Protein AF-A0A081XHH5-F1 (afdb_monomer)

Foldseek 3Di:
DVLVVLLVVLLVCVVVVHAQQQAFPPDADPNDGSNVVLPCCQQCVVVDDPVSNVCCCPRNVRHHDDPVSHDPDDDDPVRVLVVLLVQLLVCCVVPVALPDAQQDWGWDFDDDPDTDIDTDSSSVVLVVCLVCVVPDDPVSVVSNVVSHRDSD

Nearest PDB structures (foldseek):
  4a0o-assembly1_N  TM=3.816E-01  e=3.020E+00  Bos taurus
  4a0w-assembly1_O  TM=3.597E-01  e=6.512E+00  Bos taurus
  4a13-assembly1_H  TM=3.448E-01  e=6.908E+00  Bos taurus
  4a0o-assembly1_H  TM=3.185E-01  e=5.786E+00  Bos taurus
  4lmo-assembly4_D  TM=1.497E-01  e=4.846E+00  Takifugu rubripes

InterPro domains:
  IPR005114 Helicase-associated [PF03457] (78-149)

Solvent-accessible surface area (backbone atoms only — not comparable to full-atom values): 8945 Å² total; per-residue (Å²): 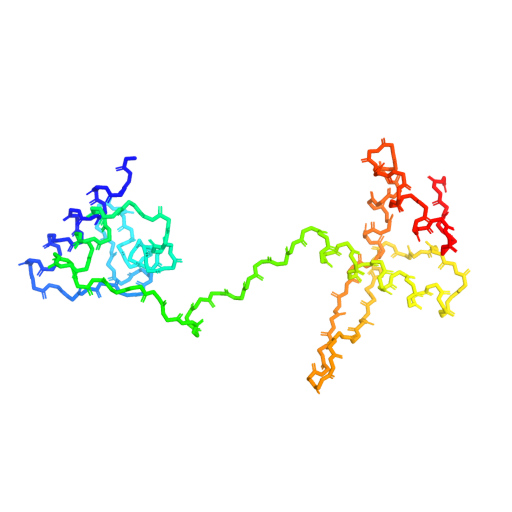124,65,66,65,53,52,50,50,53,49,48,51,42,39,74,73,73,42,74,82,44,69,47,69,68,76,37,69,57,96,89,40,46,45,2,45,48,45,44,50,49,21,71,41,43,93,77,48,55,72,69,54,50,50,44,37,38,76,73,63,64,51,61,67,54,52,78,91,73,47,74,77,80,80,76,49,75,65,54,54,47,55,52,53,51,50,44,49,50,53,46,19,74,75,68,74,38,60,87,57,53,60,86,38,65,44,76,42,77,47,70,74,91,70,66,39,78,42,80,36,58,48,12,46,52,54,53,50,49,42,80,39,51,95,77,51,54,70,68,59,52,46,65,41,43,79,54,49,49,71,76,120

Structure (mmCIF, N/CA/C/O backbone):
data_AF-A0A081XHH5-F1
#
_entry.id   AF-A0A081XHH5-F1
#
loop_
_atom_site.group_PDB
_atom_site.id
_atom_site.type_symbol
_atom_site.label_atom_id
_atom_site.label_alt_id
_atom_site.label_comp_id
_atom_site.label_asym_id
_atom_site.label_entity_id
_atom_site.label_seq_id
_atom_site.pdbx_PDB_ins_code
_atom_site.Cartn_x
_atom_site.Cartn_y
_atom_site.Cartn_z
_atom_site.occupancy
_atom_site.B_iso_or_equiv
_atom_site.auth_seq_id
_atom_site.auth_comp_id
_atom_site.auth_asym_id
_atom_site.auth_atom_id
_atom_site.pdbx_PDB_model_num
ATOM 1 N N . MET A 1 1 ? 23.827 0.976 -5.889 1.00 59.03 1 MET A N 1
ATOM 2 C CA . MET A 1 1 ? 24.777 0.477 -6.911 1.00 59.03 1 MET A CA 1
ATOM 3 C C . MET A 1 1 ? 24.103 -0.288 -8.058 1.00 59.03 1 MET A C 1
ATOM 5 O O . MET A 1 1 ? 24.715 -0.423 -9.106 1.00 59.03 1 MET A O 1
ATOM 9 N N . GLU A 1 2 ? 22.840 -0.713 -7.933 1.00 85.19 2 GLU A N 1
ATOM 10 C CA . GLU A 1 2 ? 22.146 -1.528 -8.953 1.00 85.19 2 GLU A CA 1
ATOM 11 C C . GLU A 1 2 ? 21.818 -0.788 -10.267 1.00 85.19 2 GLU A C 1
ATOM 13 O O . GLU A 1 2 ? 21.886 -1.382 -11.338 1.00 85.19 2 GLU A O 1
ATOM 18 N N . TRP A 1 3 ? 21.533 0.523 -10.232 1.00 93.19 3 TRP A N 1
ATOM 19 C CA . TRP A 1 3 ? 21.086 1.258 -11.430 1.00 93.19 3 TRP A CA 1
ATOM 20 C C . TRP A 1 3 ? 22.122 1.276 -12.567 1.00 93.19 3 TRP A C 1
ATOM 22 O O . TRP A 1 3 ? 21.778 0.984 -13.708 1.00 93.19 3 TRP A O 1
ATOM 32 N N . GLN A 1 4 ? 23.392 1.585 -12.267 1.00 94.62 4 GLN A N 1
ATOM 33 C CA . GLN A 1 4 ? 24.457 1.653 -13.281 1.00 94.62 4 GLN A CA 1
ATOM 34 C C . GLN A 1 4 ? 24.712 0.286 -13.930 1.00 94.62 4 GLN A C 1
ATOM 36 O O . GLN A 1 4 ? 24.916 0.214 -15.141 1.00 94.62 4 GLN A O 1
ATOM 41 N N . ARG A 1 5 ? 24.652 -0.794 -13.138 1.00 94.88 5 ARG A N 1
ATOM 42 C CA . ARG A 1 5 ? 24.783 -2.176 -13.615 1.00 94.88 5 ARG A CA 1
ATOM 43 C C . ARG A 1 5 ? 23.647 -2.519 -14.574 1.00 94.88 5 ARG A C 1
ATOM 45 O O . ARG A 1 5 ? 23.918 -2.870 -15.717 1.00 94.88 5 ARG A O 1
ATOM 52 N N . CYS A 1 6 ? 22.392 -2.346 -14.162 1.00 95.88 6 CYS A N 1
ATOM 53 C CA . CYS A 1 6 ? 21.245 -2.661 -15.016 1.00 95.88 6 CYS A CA 1
ATOM 54 C C . CYS A 1 6 ? 21.201 -1.798 -16.285 1.00 95.88 6 CYS A C 1
ATOM 56 O O . CYS A 1 6 ? 20.909 -2.316 -17.363 1.00 95.88 6 CYS A O 1
ATOM 58 N N . PHE A 1 7 ? 21.574 -0.517 -16.193 1.00 96.94 7 PHE A N 1
ATOM 59 C CA . PHE A 1 7 ? 21.730 0.353 -17.359 1.00 96.94 7 PHE A CA 1
ATOM 60 C C . PHE A 1 7 ? 22.789 -0.186 -18.328 1.00 96.94 7 PHE A C 1
ATOM 62 O O . PHE A 1 7 ? 22.528 -0.309 -19.525 1.00 96.94 7 PHE A O 1
ATOM 69 N N . HIS A 1 8 ? 23.974 -0.541 -17.821 1.00 96.69 8 HIS A N 1
ATOM 70 C CA . HIS A 1 8 ? 25.059 -1.081 -18.638 1.00 96.69 8 HIS A CA 1
ATOM 71 C C . HIS A 1 8 ? 24.658 -2.391 -19.328 1.00 96.69 8 HIS A C 1
ATOM 73 O O . HIS A 1 8 ? 24.846 -2.520 -20.537 1.00 96.69 8 HIS A O 1
ATOM 79 N N . LEU A 1 9 ? 24.054 -3.324 -18.586 1.00 96.56 9 LEU A N 1
ATOM 80 C CA . LEU A 1 9 ? 23.610 -4.617 -19.109 1.00 96.56 9 LEU A CA 1
ATOM 81 C C . LEU A 1 9 ? 22.498 -4.466 -20.153 1.00 96.56 9 LEU A C 1
ATOM 83 O O . LEU A 1 9 ? 22.544 -5.112 -21.198 1.00 96.56 9 LEU A O 1
ATOM 87 N N . THR A 1 10 ? 21.545 -3.558 -19.927 1.00 96.75 10 THR A N 1
ATOM 88 C CA . THR A 1 10 ? 20.497 -3.243 -20.914 1.00 96.75 10 THR A CA 1
ATOM 89 C C . THR A 1 10 ? 21.103 -2.631 -22.173 1.00 96.75 10 THR A C 1
ATOM 91 O O . THR A 1 10 ? 20.779 -3.051 -23.281 1.00 96.75 10 THR A O 1
ATOM 94 N N . ARG A 1 11 ? 22.062 -1.706 -22.030 1.00 97.06 11 ARG A N 1
ATOM 95 C CA . ARG A 1 11 ? 22.781 -1.134 -23.176 1.00 97.06 11 ARG A CA 1
ATOM 96 C C . ARG A 1 11 ? 23.533 -2.202 -23.965 1.00 97.06 11 ARG A C 1
ATOM 98 O O . ARG A 1 11 ? 23.545 -2.153 -25.190 1.00 97.06 11 ARG A O 1
ATOM 105 N N . GLN A 1 12 ? 24.194 -3.132 -23.279 1.00 96.69 12 GLN A N 1
ATOM 106 C CA . GLN A 1 12 ? 24.931 -4.222 -23.915 1.00 96.69 12 GLN A CA 1
ATOM 107 C C . GLN A 1 12 ? 23.990 -5.161 -24.676 1.00 96.69 12 GLN A C 1
ATOM 109 O O . GLN A 1 12 ? 24.288 -5.507 -25.815 1.00 96.69 12 GLN A O 1
ATOM 114 N N . HIS A 1 13 ? 22.846 -5.511 -24.082 1.00 95.44 13 HIS A N 1
ATOM 115 C CA . HIS A 1 13 ? 21.814 -6.314 -24.735 1.00 95.44 13 HIS A CA 1
ATOM 116 C C . HIS A 1 13 ? 21.311 -5.658 -26.030 1.00 95.44 13 HIS A C 1
ATOM 118 O O . HIS A 1 13 ? 21.314 -6.300 -27.077 1.00 95.44 13 HIS A O 1
ATOM 124 N N . ILE A 1 14 ? 20.980 -4.361 -25.983 1.00 96.06 14 ILE A N 1
ATOM 125 C CA . ILE A 1 14 ? 20.523 -3.609 -27.163 1.00 96.06 14 ILE A CA 1
ATOM 126 C C . ILE A 1 14 ? 21.620 -3.534 -28.232 1.00 96.06 14 ILE A C 1
ATOM 128 O O . ILE A 1 14 ? 21.368 -3.775 -29.409 1.00 96.06 14 ILE A O 1
ATOM 132 N N . LYS A 1 15 ? 22.871 -3.264 -27.835 1.00 95.44 15 LYS A N 1
ATOM 133 C CA . LYS A 1 15 ? 24.012 -3.240 -28.766 1.00 95.44 15 LYS A CA 1
ATOM 134 C C . LYS A 1 15 ? 24.278 -4.587 -29.439 1.00 95.44 15 LYS A C 1
ATOM 136 O O . LYS A 1 15 ? 24.822 -4.599 -30.537 1.00 95.44 15 LYS A O 1
ATOM 141 N N . ALA A 1 16 ? 23.908 -5.693 -28.800 1.00 95.25 16 ALA A N 1
ATOM 142 C CA . ALA A 1 16 ? 23.993 -7.033 -29.372 1.00 95.25 16 ALA A CA 1
ATOM 143 C C . ALA A 1 16 ? 22.813 -7.373 -30.310 1.00 95.25 16 ALA A C 1
ATOM 145 O O . ALA A 1 16 ? 22.715 -8.510 -30.762 1.00 95.25 16 ALA A O 1
ATOM 146 N N . GLY A 1 17 ? 21.923 -6.415 -30.602 1.00 94.12 17 GLY A N 1
ATOM 147 C CA . GLY A 1 17 ? 20.753 -6.596 -31.469 1.00 94.12 17 GLY A CA 1
ATOM 148 C C . GLY A 1 17 ? 19.473 -6.994 -30.730 1.00 94.12 17 GLY A C 1
ATOM 149 O O . GLY A 1 17 ? 18.463 -7.268 -31.373 1.00 94.12 17 GLY A O 1
ATOM 150 N N . GLY A 1 18 ? 19.495 -7.035 -29.396 1.00 93.50 18 GLY A N 1
ATOM 151 C CA . GLY A 1 18 ? 18.308 -7.291 -28.587 1.00 93.50 18 GLY A CA 1
ATOM 152 C C . GLY A 1 18 ? 17.340 -6.104 -28.558 1.00 93.50 18 GLY A C 1
ATOM 153 O O . GLY A 1 18 ? 17.753 -4.945 -28.616 1.00 93.50 18 GLY A O 1
ATOM 154 N N . ALA A 1 19 ? 16.043 -6.381 -28.439 1.00 95.06 19 ALA A N 1
ATOM 155 C CA . ALA A 1 19 ? 15.043 -5.344 -28.200 1.00 95.06 19 ALA A CA 1
ATOM 156 C C . ALA A 1 19 ? 15.101 -4.846 -26.743 1.00 95.06 19 ALA A C 1
ATOM 158 O O . ALA A 1 19 ? 15.636 -5.515 -25.861 1.00 95.06 19 ALA A O 1
ATOM 159 N N . LEU A 1 20 ? 14.532 -3.671 -26.465 1.00 95.12 20 LEU A N 1
ATOM 160 C CA . LEU A 1 20 ? 14.379 -3.193 -25.089 1.00 95.12 20 LEU A CA 1
ATOM 161 C C . LEU A 1 20 ? 13.423 -4.136 -24.327 1.00 95.12 20 LEU A C 1
ATOM 163 O O . LEU A 1 20 ? 12.270 -4.250 -24.740 1.00 95.12 20 LEU A O 1
ATOM 167 N N . PRO A 1 21 ? 13.850 -4.794 -23.230 1.00 94.69 21 PRO A N 1
ATOM 168 C CA . PRO A 1 21 ? 12.971 -5.690 -22.485 1.00 94.69 21 PRO A CA 1
ATOM 169 C C . PRO A 1 21 ? 11.931 -4.883 -21.703 1.00 94.69 21 PRO A C 1
ATOM 171 O O . PRO A 1 21 ? 12.284 -4.066 -20.850 1.00 94.69 21 PRO A O 1
ATOM 174 N N . MET A 1 22 ? 10.651 -5.120 -21.976 1.00 91.88 22 MET A N 1
ATOM 175 C CA . MET A 1 22 ? 9.521 -4.372 -21.415 1.00 91.88 22 MET A CA 1
ATOM 176 C C . MET A 1 22 ? 8.753 -5.177 -20.365 1.00 91.88 22 MET A C 1
ATOM 178 O O . MET A 1 22 ? 8.144 -4.586 -19.466 1.00 91.88 22 MET A O 1
ATOM 182 N N . ALA A 1 23 ? 8.824 -6.511 -20.417 1.00 90.88 23 ALA A N 1
ATOM 183 C CA . ALA A 1 23 ? 8.202 -7.385 -19.431 1.00 90.88 23 ALA A CA 1
ATOM 184 C C . ALA A 1 23 ? 9.236 -8.064 -18.512 1.00 90.88 23 ALA A C 1
ATOM 186 O O . ALA A 1 23 ? 10.324 -8.463 -18.940 1.00 90.88 23 ALA A O 1
ATOM 187 N N . PRO A 1 24 ? 8.924 -8.232 -17.211 1.00 90.06 24 PRO A N 1
ATOM 188 C CA . PRO A 1 24 ? 9.783 -8.980 -16.304 1.00 90.06 24 PRO A CA 1
ATOM 189 C C . PRO A 1 24 ? 10.048 -10.401 -16.815 1.00 90.06 24 PRO A C 1
ATOM 191 O O . PRO A 1 24 ? 9.116 -11.148 -17.079 1.00 90.06 24 PRO A O 1
ATOM 194 N N . GLY A 1 25 ? 11.319 -10.799 -16.861 1.00 90.00 25 GLY A N 1
ATOM 195 C CA . GLY A 1 25 ? 11.732 -12.161 -17.221 1.00 90.00 25 GLY A CA 1
ATOM 196 C C . GLY A 1 25 ? 12.072 -12.361 -18.695 1.00 90.00 25 GLY A C 1
ATOM 197 O O . GLY A 1 25 ? 12.684 -13.375 -19.004 1.00 90.00 25 GLY A O 1
ATOM 198 N N . GLU A 1 26 ? 11.777 -11.392 -19.569 1.00 90.31 26 GLU A N 1
ATOM 199 C CA . GLU A 1 26 ? 12.166 -11.450 -20.989 1.00 90.31 26 GLU A CA 1
ATOM 200 C C . GLU A 1 26 ? 13.679 -11.578 -21.164 1.00 90.31 26 GLU A C 1
ATOM 202 O O . GLU A 1 26 ? 14.159 -12.369 -21.970 1.00 90.31 26 GLU A O 1
ATOM 207 N N . VAL A 1 27 ? 14.438 -10.812 -20.377 1.00 94.44 27 VAL A N 1
ATOM 208 C CA . VAL A 1 27 ? 15.899 -10.854 -20.387 1.00 94.44 27 VAL A CA 1
ATOM 209 C C . VAL A 1 27 ? 16.408 -10.875 -18.956 1.00 94.44 27 VAL A C 1
ATOM 211 O O . VAL A 1 27 ? 16.198 -9.933 -18.183 1.00 94.44 27 VAL A O 1
ATOM 214 N N . VAL A 1 28 ? 17.106 -11.957 -18.619 1.00 93.00 28 VAL A N 1
ATOM 215 C CA . VAL A 1 28 ? 17.892 -12.077 -17.393 1.00 93.00 28 VAL A CA 1
ATOM 216 C C . VAL A 1 28 ? 19.361 -12.153 -17.780 1.00 93.00 28 VAL A C 1
ATOM 218 O O . VAL A 1 28 ? 19.769 -13.054 -18.508 1.00 93.00 28 VAL A O 1
ATOM 221 N N . HIS A 1 29 ? 20.163 -11.206 -17.303 1.00 88.50 29 HIS A N 1
ATOM 222 C CA . HIS A 1 29 ? 21.585 -11.144 -17.618 1.00 88.50 29 HIS A CA 1
ATOM 223 C C . HIS A 1 29 ? 22.396 -10.976 -16.333 1.00 88.50 29 HIS A C 1
ATOM 225 O O . HIS A 1 29 ? 22.175 -10.036 -15.575 1.00 88.50 29 HIS A O 1
ATOM 231 N N . GLN A 1 30 ? 23.322 -11.904 -16.068 1.00 87.50 30 GLN A N 1
ATOM 232 C CA . GLN A 1 30 ? 24.129 -11.938 -14.834 1.00 87.50 30 GLN A CA 1
ATOM 233 C C . GLN A 1 30 ? 23.289 -11.836 -13.543 1.00 87.50 30 GLN A C 1
ATOM 235 O O . GLN A 1 30 ? 23.645 -11.103 -12.619 1.00 87.50 30 GLN A O 1
ATOM 240 N N . GLY A 1 31 ? 22.154 -12.544 -13.509 1.00 88.44 31 GLY A N 1
ATOM 241 C CA . GLY A 1 31 ? 21.212 -12.550 -12.383 1.00 88.44 31 GLY A CA 1
ATOM 242 C C . GLY A 1 31 ? 20.251 -11.357 -12.333 1.00 88.44 31 GLY A C 1
ATOM 243 O O . GLY A 1 31 ? 19.290 -11.394 -11.570 1.00 88.44 31 GLY A O 1
ATOM 244 N N . GLU A 1 32 ? 20.449 -10.336 -13.171 1.00 92.06 32 GLU A N 1
ATOM 245 C CA . GLU A 1 32 ? 19.593 -9.151 -13.214 1.00 92.06 32 GLU A CA 1
ATOM 246 C C . GLU A 1 32 ? 18.440 -9.332 -14.194 1.00 92.06 32 GLU A C 1
ATOM 248 O O . GLU A 1 32 ? 18.646 -9.659 -15.362 1.00 92.06 32 GLU A O 1
ATOM 253 N N . ASN A 1 33 ? 17.217 -9.064 -13.740 1.00 95.38 33 ASN A N 1
ATOM 254 C CA . ASN A 1 33 ? 16.034 -9.065 -14.594 1.00 95.38 33 ASN A CA 1
ATOM 255 C C . ASN A 1 33 ? 15.855 -7.680 -15.229 1.00 95.38 33 ASN A C 1
ATOM 257 O O . ASN A 1 33 ? 15.324 -6.759 -14.599 1.00 95.38 33 ASN A O 1
ATOM 261 N N . LEU A 1 34 ? 16.305 -7.535 -16.475 1.00 95.81 34 LEU A N 1
ATOM 262 C CA . LEU A 1 34 ? 16.367 -6.239 -17.149 1.00 95.81 34 LEU A CA 1
ATOM 263 C C . LEU A 1 34 ? 14.973 -5.680 -17.434 1.00 95.81 34 LEU A C 1
ATOM 265 O O . LEU A 1 34 ? 14.750 -4.499 -17.204 1.00 95.81 34 LEU A O 1
ATOM 269 N N . GLY A 1 35 ? 14.007 -6.518 -17.81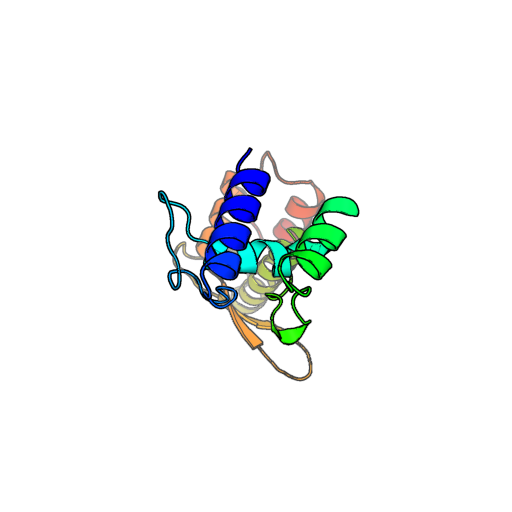7 1.00 95.31 35 GLY A N 1
ATOM 270 C CA . GLY A 1 35 ? 12.626 -6.068 -18.030 1.00 95.31 35 GLY A CA 1
ATOM 271 C C . GLY A 1 35 ? 11.945 -5.581 -16.748 1.00 95.31 35 GLY A C 1
ATOM 272 O O . GLY A 1 35 ? 11.232 -4.578 -16.746 1.00 95.31 35 GLY A O 1
ATOM 273 N N . ARG A 1 36 ? 12.234 -6.215 -15.601 1.00 95.12 36 ARG A N 1
ATOM 274 C CA . ARG A 1 36 ? 11.795 -5.709 -14.288 1.00 95.12 36 ARG A CA 1
ATOM 275 C C . ARG A 1 36 ? 12.424 -4.349 -13.978 1.00 95.12 36 ARG A C 1
ATOM 277 O O . ARG A 1 36 ? 11.736 -3.484 -13.433 1.00 95.12 36 ARG A O 1
ATOM 284 N N . TRP A 1 37 ? 13.702 -4.162 -14.303 1.00 96.12 37 TRP A N 1
ATOM 285 C CA . TRP A 1 37 ? 14.392 -2.888 -14.107 1.00 96.12 37 TRP A CA 1
ATOM 286 C C . TRP A 1 37 ? 13.866 -1.791 -15.042 1.00 96.12 37 TRP A C 1
ATOM 288 O O . TRP A 1 37 ? 13.545 -0.707 -14.566 1.00 96.12 37 TRP A O 1
ATOM 298 N N . VAL A 1 38 ? 13.679 -2.066 -16.337 1.00 96.50 38 VAL A N 1
ATOM 299 C CA . VAL A 1 38 ? 13.080 -1.112 -17.285 1.00 96.50 38 VAL A CA 1
ATOM 300 C C . VAL A 1 38 ? 11.706 -0.683 -16.781 1.00 96.50 38 VAL A C 1
ATOM 302 O O . VAL A 1 38 ? 11.451 0.511 -16.639 1.00 96.50 38 VAL A O 1
ATOM 305 N N . ARG A 1 39 ? 10.848 -1.626 -16.379 1.00 95.00 39 ARG A N 1
ATOM 306 C CA . ARG A 1 39 ? 9.536 -1.298 -15.806 1.00 95.00 39 ARG A CA 1
ATOM 307 C C . ARG A 1 39 ? 9.633 -0.408 -14.562 1.00 95.00 39 ARG A C 1
ATOM 309 O O . ARG A 1 39 ? 8.828 0.510 -14.412 1.00 95.00 39 ARG A O 1
ATOM 316 N N . SER A 1 40 ? 10.599 -0.645 -13.670 1.00 94.31 40 SER A N 1
ATOM 317 C CA . SER A 1 40 ? 10.771 0.189 -12.472 1.00 94.31 40 SER A CA 1
ATOM 318 C C . SER A 1 40 ? 11.252 1.605 -12.808 1.00 94.31 40 SER A C 1
ATOM 320 O O . SER A 1 40 ? 10.774 2.561 -12.199 1.00 94.31 40 SER A O 1
ATOM 322 N N . VAL A 1 41 ? 12.116 1.752 -13.818 1.00 96.00 41 VAL A N 1
ATOM 323 C CA . VAL A 1 41 ? 12.548 3.044 -14.376 1.00 96.00 41 VAL A CA 1
ATOM 324 C C . VA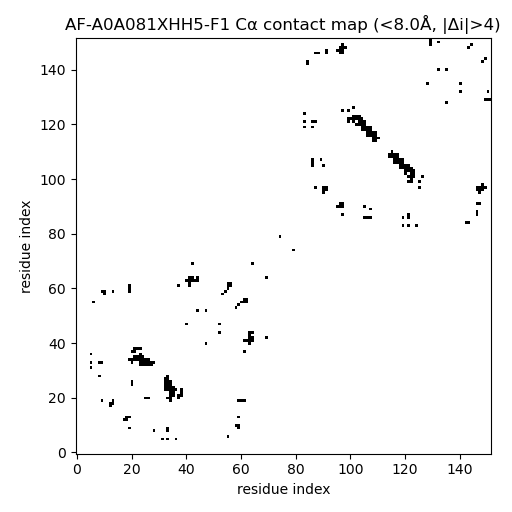L A 1 41 ? 11.360 3.800 -14.974 1.00 96.00 41 VAL A C 1
ATOM 326 O O . VAL A 1 41 ? 11.159 4.961 -14.621 1.00 96.00 41 VAL A O 1
ATOM 329 N N . ARG A 1 42 ? 10.536 3.148 -15.810 1.00 96.06 42 ARG A N 1
ATOM 330 C CA . ARG A 1 42 ? 9.347 3.762 -16.436 1.00 96.06 42 ARG A CA 1
ATOM 331 C C . ARG A 1 42 ? 8.346 4.268 -15.393 1.00 96.06 42 ARG A C 1
ATOM 333 O O . ARG A 1 42 ? 7.919 5.417 -15.452 1.00 96.06 42 ARG A O 1
ATOM 340 N N . LEU A 1 43 ? 8.012 3.437 -14.402 1.00 94.25 43 LEU A N 1
ATOM 341 C CA . LEU A 1 43 ? 7.061 3.783 -13.333 1.00 94.25 43 LEU A CA 1
ATOM 342 C C . LEU A 1 43 ? 7.622 4.802 -12.327 1.00 94.25 43 LEU A C 1
ATOM 344 O O . LEU A 1 43 ? 6.875 5.548 -11.698 1.00 94.25 43 LEU A O 1
ATOM 348 N N . GLY A 1 44 ? 8.940 4.808 -12.136 1.00 93.69 44 GLY A N 1
ATOM 349 C CA . GLY A 1 44 ? 9.651 5.677 -11.202 1.00 93.69 44 GLY A CA 1
ATOM 350 C C . GLY A 1 44 ? 10.250 6.929 -11.837 1.00 93.69 44 GLY A C 1
ATOM 351 O O . GLY A 1 44 ? 11.072 7.566 -11.185 1.00 93.69 44 GLY A O 1
ATOM 352 N N . TRP A 1 45 ? 9.872 7.279 -13.071 1.00 95.69 45 TRP A N 1
ATOM 353 C CA . TRP A 1 45 ? 10.570 8.271 -13.899 1.00 95.69 45 TRP A CA 1
ATOM 354 C C . TRP A 1 45 ? 10.859 9.594 -13.178 1.00 95.69 45 TRP A C 1
ATOM 356 O O . TRP A 1 45 ? 11.998 10.055 -13.135 1.00 95.69 45 TRP A O 1
ATOM 366 N N . ASN A 1 46 ? 9.852 10.149 -12.499 1.00 93.56 46 ASN A N 1
ATOM 367 C CA . ASN A 1 46 ? 9.945 11.434 -11.794 1.00 93.56 46 ASN A CA 1
ATOM 368 C C . ASN A 1 46 ? 10.839 11.405 -10.539 1.00 93.56 46 ASN A C 1
ATOM 370 O O . ASN A 1 46 ? 11.092 12.446 -9.944 1.00 93.56 46 ASN A O 1
ATOM 374 N N . LYS A 1 47 ? 11.299 10.224 -10.111 1.00 93.25 47 LYS A N 1
ATOM 375 C CA . LYS A 1 47 ? 12.237 10.051 -8.989 1.00 93.25 47 LYS A CA 1
ATOM 376 C C . LYS A 1 47 ? 13.691 9.916 -9.447 1.00 93.25 47 LYS A C 1
ATOM 378 O O . LYS A 1 47 ? 14.584 9.885 -8.605 1.00 93.25 47 LYS A O 1
ATOM 383 N N . LEU A 1 48 ? 13.928 9.774 -10.751 1.00 94.50 48 LEU A N 1
ATOM 384 C CA . LEU A 1 48 ? 15.268 9.700 -11.325 1.00 94.50 48 LEU A CA 1
ATOM 385 C C . LEU A 1 48 ? 15.901 11.091 -11.378 1.00 94.50 48 LEU A C 1
ATOM 387 O O . LEU A 1 48 ? 15.216 12.093 -11.572 1.00 94.50 48 LEU A O 1
ATOM 391 N N . MET A 1 49 ? 17.228 11.147 -11.266 1.00 95.94 49 MET A N 1
ATOM 392 C CA . MET A 1 49 ? 17.965 12.379 -11.552 1.00 95.94 49 MET A CA 1
ATOM 393 C C . MET A 1 49 ? 17.819 12.745 -13.036 1.00 95.94 49 MET A C 1
ATOM 395 O O . MET A 1 49 ? 17.732 11.855 -13.883 1.00 95.94 49 MET A O 1
ATOM 399 N N . ALA A 1 50 ? 17.890 14.035 -13.374 1.00 96.19 50 ALA A N 1
ATOM 400 C CA . ALA A 1 50 ? 17.758 14.509 -14.759 1.00 96.19 50 ALA A CA 1
ATOM 401 C C . ALA A 1 50 ? 18.708 13.783 -15.735 1.00 96.19 50 ALA A C 1
ATOM 403 O O . ALA A 1 50 ? 18.297 13.356 -16.812 1.00 96.19 50 ALA A O 1
ATOM 404 N N . VAL A 1 51 ? 19.959 13.537 -15.323 1.00 96.31 51 VAL A N 1
ATOM 405 C CA . VAL A 1 51 ? 20.933 12.783 -16.132 1.00 96.31 51 VAL A CA 1
ATOM 406 C C . VAL A 1 51 ? 20.517 11.324 -16.365 1.00 96.31 51 VAL A C 1
ATOM 408 O O . VAL A 1 51 ? 20.769 10.772 -17.431 1.00 96.31 51 VAL A O 1
ATOM 411 N N . GLN A 1 52 ? 19.848 10.687 -15.401 1.00 97.06 52 GLN A N 1
ATOM 412 C CA . GLN A 1 52 ? 19.365 9.311 -15.542 1.00 97.06 52 GLN A CA 1
ATOM 413 C C . GLN A 1 52 ? 18.168 9.239 -16.490 1.00 97.06 52 GLN A C 1
ATOM 415 O O . GLN A 1 52 ? 18.109 8.316 -17.297 1.00 97.06 52 GLN A O 1
ATOM 420 N N . GLN A 1 53 ? 17.253 10.214 -16.429 1.00 97.56 53 GLN A N 1
ATOM 421 C CA . GLN A 1 53 ? 16.151 10.333 -17.389 1.00 97.56 53 GLN A CA 1
ATOM 422 C C . GLN A 1 53 ? 16.696 10.508 -18.807 1.00 97.56 53 GLN A C 1
ATOM 424 O O . GLN A 1 53 ? 16.340 9.743 -19.699 1.00 97.56 53 GLN A O 1
ATOM 429 N N . TRP A 1 54 ? 17.637 11.442 -18.983 1.00 97.56 54 TRP A N 1
ATOM 430 C CA . TRP A 1 54 ? 18.281 11.698 -20.269 1.00 97.56 54 TRP A CA 1
ATOM 431 C C . TRP A 1 54 ? 18.970 10.444 -20.826 1.00 97.56 54 TRP A C 1
ATOM 433 O O . TRP A 1 54 ? 18.752 10.074 -21.978 1.00 97.56 54 TRP A O 1
ATOM 443 N N . LEU A 1 55 ? 19.754 9.736 -20.003 1.00 97.75 55 LEU A N 1
ATOM 444 C CA . LEU A 1 55 ? 20.419 8.496 -20.411 1.00 97.75 55 LEU A CA 1
ATOM 445 C C . LEU A 1 55 ? 19.411 7.405 -20.792 1.00 97.75 55 LEU A C 1
ATOM 447 O O . LEU A 1 55 ? 19.557 6.773 -21.834 1.00 97.75 55 LEU A O 1
ATOM 451 N N . CYS A 1 56 ? 18.389 7.170 -19.972 1.00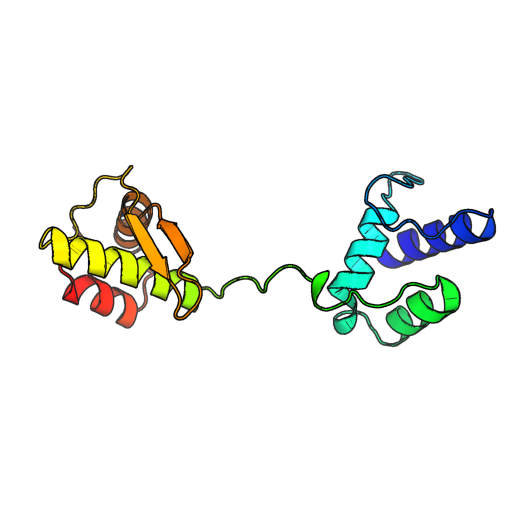 97.62 56 CYS A N 1
ATOM 452 C CA . CYS A 1 56 ? 17.364 6.171 -20.266 1.00 97.62 56 CYS A CA 1
ATOM 453 C C . CYS A 1 56 ? 16.616 6.491 -21.568 1.00 97.62 56 CYS A C 1
ATOM 455 O O . CYS A 1 56 ? 16.432 5.598 -22.393 1.00 97.62 56 CYS A O 1
ATOM 457 N N . GLN A 1 57 ? 16.259 7.757 -21.782 1.00 97.44 57 GLN A N 1
ATOM 458 C CA . GLN A 1 57 ? 15.516 8.197 -22.957 1.00 97.44 57 GLN A CA 1
ATOM 459 C C . GLN A 1 57 ? 16.358 8.131 -24.232 1.00 97.44 57 GLN A C 1
ATOM 461 O O . GLN A 1 57 ? 15.949 7.512 -25.211 1.00 97.44 57 GLN A O 1
ATOM 466 N N . HIS A 1 58 ? 17.547 8.734 -24.225 1.00 96.69 58 HIS A N 1
ATOM 467 C CA . HIS A 1 58 ? 18.336 8.917 -25.443 1.00 96.69 58 HIS A CA 1
ATOM 468 C C . HIS A 1 58 ? 19.307 7.770 -25.735 1.00 96.69 58 HIS A C 1
ATOM 470 O O . HIS A 1 58 ? 19.659 7.564 -26.892 1.00 96.69 58 HIS A O 1
ATOM 476 N N . VAL A 1 59 ? 19.751 7.016 -24.720 1.00 96.69 59 VAL A N 1
ATOM 477 C CA . VAL A 1 59 ? 20.700 5.902 -24.914 1.00 96.69 59 VAL A CA 1
ATOM 478 C C . VAL A 1 59 ? 19.996 4.549 -24.988 1.00 96.69 59 VAL A C 1
ATOM 480 O O . VAL A 1 59 ? 20.464 3.676 -25.714 1.00 96.69 59 VAL A O 1
ATOM 483 N N . LEU A 1 60 ? 18.907 4.352 -24.235 1.00 96.50 60 LEU A N 1
ATOM 484 C CA . LEU A 1 60 ? 18.178 3.075 -24.195 1.00 96.50 60 LEU A CA 1
ATOM 485 C C . LEU A 1 60 ? 16.803 3.118 -24.877 1.00 96.50 60 LEU A C 1
ATOM 487 O O . LEU A 1 60 ? 16.217 2.060 -25.082 1.00 96.50 60 LEU A O 1
ATOM 491 N N . GLY A 1 61 ? 16.273 4.301 -25.207 1.00 96.12 61 GLY A N 1
ATOM 492 C CA . GLY A 1 61 ? 14.929 4.445 -25.780 1.00 96.12 61 GLY A CA 1
ATOM 493 C C . GLY A 1 61 ? 13.785 4.250 -24.776 1.00 96.12 61 GLY A C 1
ATOM 494 O O . GLY A 1 61 ? 12.636 4.098 -25.183 1.00 96.12 61 GLY A O 1
ATOM 495 N N . VAL A 1 62 ? 14.066 4.248 -23.469 1.00 96.38 62 VAL A N 1
ATOM 496 C CA . VAL A 1 62 ? 13.046 4.079 -22.423 1.00 96.38 62 VAL A CA 1
ATOM 497 C C . VAL A 1 62 ? 12.246 5.373 -22.275 1.00 96.38 62 VAL A C 1
ATOM 499 O O . VAL A 1 62 ? 12.821 6.426 -22.011 1.00 96.38 62 VAL A O 1
ATOM 502 N N . GLN A 1 63 ? 10.921 5.282 -22.378 1.00 94.88 63 GLN A N 1
ATOM 503 C CA . GLN A 1 63 ? 9.998 6.391 -22.109 1.00 94.88 63 GLN A CA 1
ATOM 504 C C . GLN A 1 63 ? 9.323 6.229 -20.738 1.00 94.88 63 GLN A C 1
ATOM 506 O O . GLN A 1 63 ? 9.163 5.087 -20.289 1.00 94.88 63 GLN A O 1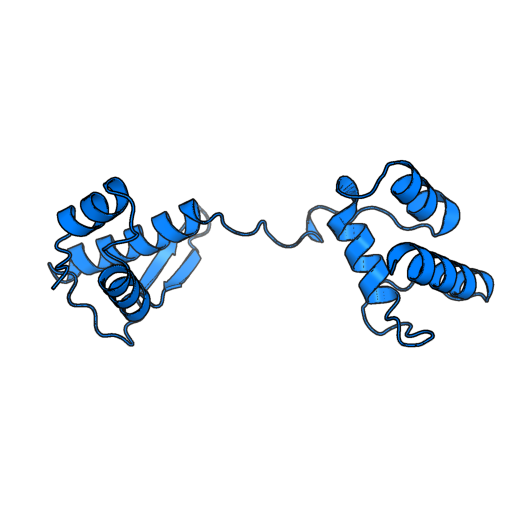
ATOM 511 N N . PRO A 1 64 ? 8.909 7.324 -20.066 1.00 95.62 64 PRO A N 1
ATOM 512 C CA . PRO A 1 64 ? 8.081 7.233 -18.862 1.00 95.62 64 PRO A CA 1
ATOM 513 C C . PRO A 1 64 ? 6.842 6.358 -19.099 1.00 95.62 64 PRO A C 1
ATOM 515 O O . PRO A 1 64 ? 6.385 6.199 -20.228 1.00 95.62 64 PRO A O 1
ATOM 518 N N . ALA A 1 65 ? 6.323 5.755 -18.031 1.00 93.38 65 ALA A N 1
ATOM 519 C CA . ALA A 1 65 ? 5.052 5.041 -18.105 1.00 93.38 65 ALA A CA 1
ATOM 520 C C . ALA A 1 65 ? 3.896 6.024 -18.342 1.00 93.38 65 ALA A C 1
ATOM 522 O O . ALA A 1 65 ? 3.863 7.088 -17.708 1.00 93.38 65 ALA A O 1
ATOM 523 N N . ASP A 1 66 ? 2.949 5.630 -19.189 1.00 89.12 66 ASP A N 1
ATOM 524 C CA . ASP A 1 66 ? 1.705 6.366 -19.410 1.00 89.12 66 ASP A CA 1
ATOM 525 C C . ASP A 1 66 ? 0.798 6.294 -18.172 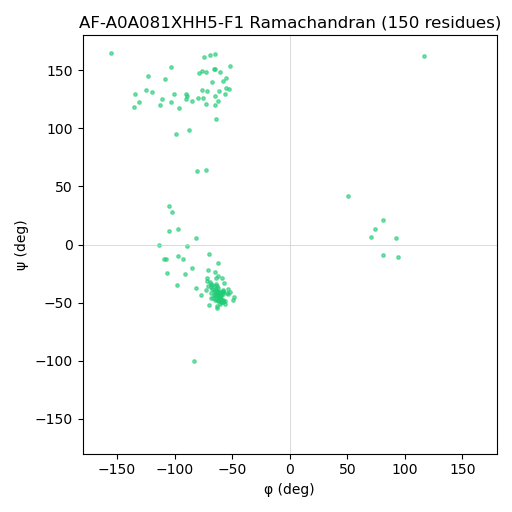1.00 89.12 66 ASP A C 1
ATOM 527 O O . ASP A 1 66 ? 1.000 5.462 -17.280 1.00 89.12 66 ASP A O 1
ATOM 531 N N . GLU A 1 67 ? -0.201 7.178 -18.082 1.00 83.00 67 GLU A N 1
ATOM 532 C CA . GLU A 1 67 ? -1.115 7.216 -16.927 1.00 83.00 67 GLU A CA 1
ATOM 533 C C . GLU A 1 67 ? -1.850 5.882 -16.721 1.00 83.00 67 GLU A C 1
ATOM 535 O O . GLU A 1 67 ? -1.924 5.406 -15.590 1.00 83.00 67 GLU A O 1
ATOM 540 N N . ASP A 1 68 ? -2.276 5.220 -17.799 1.00 84.19 68 ASP A N 1
ATOM 541 C CA . ASP A 1 68 ? -2.981 3.931 -17.736 1.00 84.19 68 ASP A CA 1
ATOM 542 C C . ASP A 1 68 ? -2.071 2.759 -17.317 1.00 84.19 68 ASP A C 1
ATOM 544 O O . ASP A 1 68 ? -2.539 1.734 -16.818 1.00 84.19 68 ASP A O 1
ATOM 548 N N . GLU A 1 69 ? -0.751 2.894 -17.487 1.00 83.44 69 GLU A N 1
ATOM 549 C CA . GLU A 1 69 ? 0.227 1.888 -17.054 1.00 83.44 69 GLU A CA 1
ATOM 550 C C . GLU A 1 69 ? 0.617 2.046 -15.578 1.00 83.44 69 GLU A C 1
ATOM 552 O O . GLU A 1 69 ? 1.165 1.115 -14.962 1.00 83.44 69 GLU A O 1
ATOM 557 N N . LYS A 1 70 ? 0.389 3.230 -14.996 1.00 82.88 70 LYS A N 1
ATOM 558 C CA . LYS A 1 70 ? 0.729 3.494 -13.601 1.00 82.88 70 LYS A CA 1
ATOM 559 C C . LYS A 1 70 ? -0.246 2.742 -12.698 1.00 82.88 70 LYS A C 1
ATOM 561 O O . LYS A 1 70 ? -1.459 2.819 -12.874 1.00 82.88 70 LYS A O 1
ATOM 566 N N . PRO A 1 71 ? 0.256 2.019 -11.680 1.00 80.31 71 PRO A N 1
ATOM 567 C CA .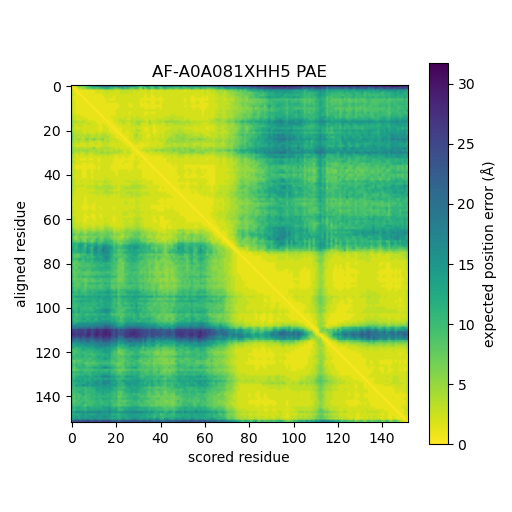 PRO A 1 71 ? -0.633 1.407 -10.711 1.00 80.31 71 PRO A CA 1
ATOM 568 C C . PRO A 1 71 ? -1.438 2.505 -10.005 1.00 80.31 71 PRO A C 1
ATOM 570 O O . PRO A 1 71 ? -0.895 3.591 -9.765 1.00 80.31 71 PRO A O 1
ATOM 573 N N . PRO A 1 72 ? -2.687 2.217 -9.600 1.00 76.38 72 PRO A N 1
ATOM 574 C CA . PRO A 1 72 ? -3.498 3.190 -8.893 1.00 76.38 72 PRO A CA 1
ATOM 575 C C . PRO A 1 72 ? -2.747 3.689 -7.653 1.00 76.38 72 PRO A C 1
ATOM 577 O O . PRO A 1 72 ? -2.029 2.911 -6.998 1.00 76.38 72 PRO A O 1
ATOM 580 N N . PRO A 1 73 ? -2.881 4.983 -7.314 1.00 77.25 73 PRO A N 1
ATOM 581 C CA . PRO A 1 73 ? -2.165 5.563 -6.195 1.00 77.25 73 PRO A CA 1
ATOM 582 C C . PRO A 1 73 ? -2.452 4.765 -4.925 1.00 77.25 73 PRO A C 1
ATOM 584 O O . PRO A 1 73 ? -3.588 4.395 -4.613 1.00 77.25 73 PRO A O 1
ATOM 587 N N . ARG A 1 74 ? -1.391 4.473 -4.168 1.00 80.12 74 ARG A N 1
ATOM 588 C CA . ARG A 1 74 ? -1.544 3.804 -2.877 1.00 80.12 74 ARG A CA 1
ATOM 589 C C . ARG A 1 74 ? -2.357 4.713 -1.964 1.00 80.12 74 ARG A C 1
ATOM 591 O O . ARG A 1 74 ? -1.934 5.830 -1.683 1.00 80.12 74 ARG A O 1
ATOM 598 N N . ARG A 1 75 ? -3.468 4.192 -1.442 1.00 83.31 75 ARG A N 1
ATOM 599 C CA . ARG A 1 75 ? -4.277 4.881 -0.430 1.00 83.31 75 ARG A CA 1
ATOM 600 C C . ARG A 1 75 ? -3.424 5.319 0.750 1.00 83.31 75 ARG A C 1
ATOM 602 O O . ARG A 1 75 ? -2.639 4.517 1.284 1.00 83.31 75 ARG A O 1
ATOM 609 N N . SER A 1 76 ? -3.623 6.562 1.171 1.00 90.00 76 SER A N 1
ATOM 610 C CA . SER A 1 76 ? -2.953 7.113 2.339 1.00 90.00 76 SER A CA 1
ATOM 611 C C . SER A 1 76 ? -3.399 6.379 3.611 1.00 90.00 76 SER A C 1
ATOM 613 O O . SER A 1 76 ? -4.403 5.659 3.639 1.00 90.00 76 SER A O 1
ATOM 615 N N . GLN A 1 77 ? -2.643 6.534 4.700 1.00 90.25 77 GLN A N 1
ATOM 616 C CA . GLN A 1 77 ? -3.072 6.007 6.001 1.00 90.25 77 GLN A CA 1
ATOM 617 C C . GLN A 1 77 ? -4.359 6.686 6.492 1.00 90.25 77 GLN A C 1
ATOM 619 O O . GLN A 1 77 ? -5.140 6.049 7.197 1.00 90.25 77 GLN A O 1
ATOM 624 N N . ALA A 1 78 ? -4.588 7.945 6.103 1.00 91.88 78 ALA A N 1
ATOM 625 C CA . ALA A 1 78 ? -5.819 8.669 6.394 1.00 91.88 78 ALA A CA 1
ATOM 626 C C . ALA A 1 78 ? -7.011 8.048 5.651 1.00 91.88 78 ALA A C 1
ATOM 628 O O . ALA A 1 78 ? -8.010 7.733 6.289 1.00 91.88 78 ALA A O 1
ATOM 629 N N . ASP A 1 79 ? -6.868 7.740 4.359 1.00 91.25 79 ASP A N 1
ATOM 630 C CA . ASP A 1 79 ? -7.940 7.106 3.575 1.00 91.25 79 ASP A CA 1
ATOM 631 C C . ASP A 1 79 ? -8.281 5.722 4.123 1.00 91.25 79 ASP A C 1
ATOM 633 O O . ASP A 1 79 ? -9.445 5.369 4.283 1.00 91.25 79 ASP A O 1
ATOM 637 N N . LYS A 1 80 ? -7.258 4.926 4.466 1.00 93.06 80 LYS A N 1
ATOM 638 C CA . LYS A 1 80 ? -7.461 3.607 5.085 1.00 93.06 80 LYS A CA 1
ATOM 639 C C . LYS A 1 80 ? -8.192 3.721 6.418 1.00 93.06 80 LYS A C 1
ATOM 641 O O . LYS A 1 80 ? -9.043 2.884 6.710 1.00 93.06 80 LYS A O 1
ATOM 646 N N . TRP A 1 81 ? -7.842 4.716 7.230 1.00 95.19 81 TRP A N 1
ATOM 647 C CA . TRP A 1 81 ? -8.524 4.983 8.491 1.00 95.19 81 TRP A CA 1
ATOM 648 C C . TRP A 1 81 ? -9.988 5.360 8.258 1.00 95.19 81 TRP A C 1
ATOM 650 O O . TRP A 1 81 ? -10.865 4.697 8.805 1.00 95.19 81 TRP A O 1
ATOM 660 N N . ALA A 1 82 ? -10.246 6.353 7.403 1.00 94.38 82 ALA A N 1
ATOM 661 C CA . ALA A 1 82 ? -11.591 6.811 7.065 1.00 94.38 82 ALA A CA 1
ATOM 662 C C . ALA A 1 82 ? -12.469 5.659 6.561 1.00 94.38 82 ALA A C 1
ATOM 664 O O . ALA A 1 82 ? -13.611 5.516 6.989 1.00 94.38 82 ALA A O 1
ATOM 665 N N . LEU A 1 83 ? -11.901 4.780 5.733 1.00 94.44 83 LEU A N 1
ATOM 666 C CA . LEU A 1 83 ? -12.596 3.623 5.192 1.00 94.44 83 LEU A CA 1
ATOM 667 C C . LEU A 1 83 ? -13.026 2.613 6.262 1.00 94.44 83 LEU A C 1
ATOM 669 O O . LEU A 1 83 ? -14.167 2.161 6.275 1.00 94.44 83 LEU A O 1
ATOM 673 N N . ASN A 1 84 ? -12.122 2.266 7.179 1.00 96.81 84 ASN A N 1
ATOM 674 C CA . ASN A 1 84 ? -12.455 1.343 8.264 1.00 96.81 84 ASN A CA 1
ATOM 675 C C . ASN A 1 84 ? -13.373 1.989 9.311 1.00 96.81 84 ASN A C 1
ATOM 677 O O . ASN A 1 84 ? -14.201 1.309 9.908 1.00 96.81 84 ASN A O 1
ATOM 681 N N . LEU A 1 85 ? -13.254 3.300 9.531 1.00 97.06 85 LEU A N 1
ATOM 682 C CA . LEU A 1 85 ? -14.180 4.030 10.390 1.00 97.06 85 LEU A CA 1
ATOM 683 C C . LEU A 1 85 ? -15.591 4.051 9.786 1.00 97.06 85 LEU A C 1
ATOM 685 O O . LEU A 1 85 ? -16.562 3.900 10.520 1.00 97.06 85 LEU A O 1
ATOM 689 N N . ALA A 1 86 ? -15.718 4.202 8.465 1.00 96.38 86 ALA A N 1
ATOM 690 C CA . ALA A 1 86 ? -17.001 4.122 7.773 1.00 96.38 86 ALA A CA 1
ATOM 691 C C . ALA A 1 86 ? -17.645 2.735 7.923 1.00 96.38 86 ALA A C 1
ATOM 693 O O . ALA A 1 86 ? -18.820 2.649 8.272 1.00 96.38 86 ALA A O 1
ATOM 694 N N . SER A 1 87 ? -16.879 1.649 7.769 1.00 97.31 87 SER A N 1
ATOM 695 C CA . SER A 1 87 ? -17.414 0.299 8.000 1.00 97.31 87 SER A CA 1
ATOM 696 C C . SER A 1 87 ? -17.756 0.029 9.464 1.00 97.31 87 SER A C 1
ATOM 698 O O . SER A 1 87 ? -18.771 -0.602 9.749 1.00 97.31 87 SER A O 1
ATOM 700 N N . ALA A 1 88 ? -16.985 0.571 10.412 1.00 97.94 88 ALA A N 1
ATOM 701 C CA . ALA A 1 88 ? -17.341 0.526 11.828 1.00 97.94 88 ALA A CA 1
ATOM 702 C C . ALA A 1 88 ? -18.652 1.278 12.114 1.00 97.94 88 ALA A C 1
ATOM 704 O O . ALA A 1 88 ? -19.492 0.774 12.855 1.00 97.94 88 ALA A O 1
ATOM 705 N N . LYS A 1 89 ? -18.858 2.451 11.499 1.00 97.50 89 LYS A N 1
ATOM 706 C CA . LYS A 1 89 ? -20.115 3.211 11.589 1.00 97.50 89 LYS A CA 1
ATOM 707 C C . LYS A 1 89 ? -21.296 2.427 11.024 1.00 97.50 89 LYS A C 1
ATOM 709 O O . LYS A 1 89 ? -22.320 2.360 11.692 1.00 97.50 89 LYS A O 1
ATOM 714 N N . GLN A 1 90 ? -21.146 1.810 9.852 1.00 97.44 90 GLN A N 1
ATOM 715 C CA . GLN A 1 90 ? -22.186 0.970 9.247 1.00 97.44 90 GLN A CA 1
ATOM 716 C C . GLN A 1 90 ? -22.567 -0.199 10.166 1.00 97.44 90 GLN A C 1
ATOM 718 O O . GLN A 1 90 ? -23.744 -0.416 10.447 1.00 97.44 90 GLN A O 1
ATOM 723 N N . TYR A 1 91 ? -21.569 -0.909 10.700 1.00 97.69 91 TYR A N 1
ATOM 724 C CA . TYR A 1 91 ? -21.803 -1.986 11.660 1.00 97.69 91 TYR A CA 1
ATOM 725 C C . TYR A 1 91 ? -22.510 -1.468 12.919 1.00 97.69 91 TYR A C 1
ATOM 727 O O . TYR A 1 91 ? -23.471 -2.072 13.380 1.00 97.69 91 TYR A O 1
ATOM 735 N N . TYR A 1 92 ? -22.067 -0.334 13.468 1.00 97.81 92 TYR A N 1
ATOM 736 C CA . TYR A 1 92 ? -22.692 0.273 14.641 1.00 97.81 92 TYR A CA 1
ATOM 737 C C . TYR A 1 92 ? -24.143 0.695 14.381 1.00 97.81 92 TYR A C 1
ATOM 739 O O . TYR A 1 92 ? -24.992 0.484 15.235 1.00 97.81 92 TYR A O 1
ATOM 747 N N . GLN A 1 93 ? -24.454 1.252 13.211 1.00 97.00 93 GLN A N 1
ATOM 748 C CA . GLN A 1 93 ? -25.827 1.607 12.845 1.00 97.00 93 GLN A CA 1
ATOM 749 C C . GLN A 1 93 ? -26.739 0.378 12.770 1.00 97.00 93 GLN A C 1
ATOM 751 O O . GLN A 1 93 ? -27.901 0.465 13.154 1.00 97.00 93 GLN A O 1
ATOM 756 N N . ARG A 1 94 ? -26.211 -0.761 12.306 1.00 96.75 94 ARG A N 1
ATOM 757 C CA . ARG A 1 94 ? -26.961 -2.019 12.217 1.00 96.75 94 ARG A CA 1
ATOM 758 C C . ARG A 1 94 ? -27.118 -2.719 13.570 1.00 96.75 94 ARG A C 1
ATOM 760 O O . ARG A 1 94 ? -28.194 -3.213 13.874 1.00 96.75 94 ARG A O 1
ATOM 767 N N . GLU A 1 95 ? -26.055 -2.768 14.369 1.00 96.81 95 GLU A N 1
ATOM 768 C CA . GLU A 1 95 ? -25.975 -3.621 15.569 1.00 96.81 95 GLU A CA 1
ATOM 769 C C . GLU A 1 95 ? -26.061 -2.840 16.893 1.00 96.81 95 GLU A C 1
ATOM 771 O O . GLU A 1 95 ? -26.154 -3.427 17.969 1.00 96.81 95 GLU A O 1
ATOM 776 N N . GLY A 1 96 ? -25.948 -1.511 16.860 1.00 96.06 96 GLY A N 1
ATOM 777 C CA . GLY A 1 96 ? -25.929 -0.644 18.044 1.00 96.06 96 GLY A CA 1
ATOM 778 C C . GLY A 1 96 ? -24.661 -0.746 18.903 1.00 96.06 96 GLY A C 1
ATOM 779 O O . GLY A 1 96 ? -24.600 -0.171 19.989 1.00 96.06 96 GLY A O 1
ATOM 780 N N . HIS A 1 97 ? -23.638 -1.491 18.466 1.00 94.75 97 HIS A N 1
ATOM 781 C CA . HIS A 1 97 ? -22.397 -1.683 19.223 1.00 94.75 97 HIS A CA 1
ATOM 782 C C . HIS A 1 97 ? -21.189 -2.030 18.341 1.00 94.75 97 HIS A C 1
ATOM 784 O O . HIS A 1 97 ? -21.340 -2.533 17.231 1.00 94.75 97 HIS A O 1
ATOM 790 N N . LEU A 1 98 ? -19.970 -1.921 18.889 1.00 96.62 98 LEU A N 1
ATOM 791 C CA . LEU A 1 98 ? -18.723 -2.376 18.241 1.00 96.62 98 LEU A CA 1
ATOM 792 C C . LEU A 1 98 ? -18.138 -3.683 18.811 1.00 96.62 98 LEU A C 1
ATOM 794 O O . LEU A 1 98 ? -16.921 -3.911 18.810 1.00 96.62 98 LEU A O 1
ATOM 798 N N . ARG A 1 99 ? -18.999 -4.599 19.267 1.00 95.31 99 ARG A N 1
ATOM 799 C CA . ARG A 1 99 ? -18.615 -5.977 19.624 1.00 95.31 99 ARG A CA 1
ATOM 800 C C . ARG A 1 99 ? -18.513 -6.855 18.374 1.00 95.31 99 ARG A C 1
ATOM 802 O O . ARG A 1 99 ? -19.277 -7.794 18.191 1.00 95.31 99 ARG A O 1
ATOM 809 N N . VAL A 1 100 ? -17.577 -6.512 17.495 1.00 96.69 100 VAL A N 1
ATOM 810 C CA . VAL A 1 100 ? -17.405 -7.183 16.201 1.00 96.69 100 VAL A CA 1
ATOM 811 C C . VAL A 1 100 ? -16.648 -8.514 16.378 1.00 96.69 100 VAL A C 1
ATOM 813 O O . VAL A 1 100 ? -15.533 -8.497 16.921 1.00 96.69 100 VAL A O 1
ATOM 816 N N . PRO A 1 101 ? -17.181 -9.661 15.905 1.00 97.19 101 PRO A N 1
ATOM 817 C CA . PRO A 1 101 ? -16.463 -10.936 15.913 1.00 97.19 101 PRO A CA 1
ATOM 818 C C . PRO A 1 101 ? -15.142 -10.849 15.142 1.00 97.19 101 PRO A C 1
ATOM 820 O O . PRO A 1 101 ? -15.084 -10.263 14.068 1.00 97.19 101 PRO A O 1
ATOM 823 N N . ARG A 1 102 ? -14.064 -11.477 15.629 1.00 96.12 102 ARG A N 1
ATOM 824 C CA . ARG A 1 102 ? -12.710 -11.306 15.055 1.00 96.12 102 ARG A CA 1
ATOM 825 C C . ARG A 1 102 ? -12.597 -11.647 13.560 1.00 96.12 102 ARG A C 1
ATOM 827 O O . ARG A 1 102 ? -11.791 -11.029 12.868 1.00 96.12 102 ARG A O 1
ATOM 834 N N . LYS A 1 103 ? -13.368 -12.626 13.079 1.00 97.38 103 LYS A N 1
ATOM 835 C CA . LYS A 1 103 ? -13.384 -13.056 11.669 1.00 97.38 103 LYS A CA 1
ATOM 836 C C . LYS A 1 103 ? -14.390 -12.286 10.805 1.00 97.38 103 LYS A C 1
ATOM 838 O O . LYS A 1 103 ? -14.458 -12.557 9.614 1.00 97.38 103 LYS A O 1
ATOM 843 N N . HIS A 1 104 ? -15.152 -11.358 11.387 1.00 97.94 104 HIS A N 1
ATOM 844 C CA . HIS A 1 104 ? -16.175 -10.602 10.671 1.00 97.94 104 HIS A CA 1
ATOM 845 C C . HIS A 1 104 ? -15.567 -9.766 9.546 1.00 97.94 104 HIS A C 1
ATOM 847 O O . HIS A 1 104 ? -14.584 -9.038 9.755 1.00 97.94 104 HIS A O 1
ATOM 853 N N . ILE A 1 105 ? -16.197 -9.870 8.381 1.00 97.94 105 ILE A N 1
ATOM 854 C CA . ILE A 1 105 ? -15.938 -9.059 7.202 1.00 97.94 105 ILE A CA 1
ATOM 855 C C . ILE A 1 105 ? -17.164 -8.174 7.004 1.00 97.94 105 ILE A C 1
ATOM 857 O O . ILE A 1 105 ? -18.285 -8.665 6.957 1.00 97.94 105 ILE A O 1
ATOM 861 N N . GLU A 1 106 ? -16.937 -6.869 6.930 1.00 97.44 106 GLU A N 1
ATOM 862 C CA . GLU A 1 106 ? -17.968 -5.883 6.640 1.00 97.44 106 GLU A CA 1
ATOM 863 C C . GLU A 1 106 ? -17.815 -5.434 5.190 1.00 97.44 106 GLU A C 1
ATOM 865 O O . GLU A 1 106 ? -16.748 -4.938 4.812 1.00 97.44 106 GLU A O 1
ATOM 870 N N . THR A 1 107 ? -18.870 -5.600 4.399 1.00 96.31 107 THR A N 1
ATOM 871 C CA . THR A 1 107 ? -18.930 -5.096 3.026 1.00 96.31 107 THR A CA 1
ATOM 872 C C . THR A 1 107 ? -19.499 -3.686 3.034 1.00 96.31 107 THR A C 1
ATOM 874 O O . THR A 1 107 ? -20.581 -3.458 3.572 1.00 96.31 107 THR A O 1
ATOM 877 N N . ILE A 1 108 ? -18.771 -2.735 2.456 1.00 93.06 108 ILE A N 1
ATOM 878 C CA . ILE A 1 108 ? -19.227 -1.354 2.287 1.00 93.06 108 ILE A CA 1
ATOM 879 C C . ILE A 1 108 ? -19.189 -0.967 0.815 1.00 93.06 108 ILE A C 1
ATOM 881 O O . ILE A 1 108 ? -18.281 -1.367 0.089 1.00 93.06 108 ILE A O 1
ATOM 885 N N . VAL A 1 109 ? -20.153 -0.156 0.396 1.00 89.31 109 VAL A N 1
ATOM 886 C CA . VAL A 1 109 ? -20.151 0.470 -0.926 1.00 89.31 109 VAL A CA 1
ATOM 887 C C . VAL A 1 109 ? -19.423 1.804 -0.821 1.00 89.31 109 VAL A C 1
ATOM 889 O O . VAL A 1 109 ? -19.716 2.614 0.060 1.00 89.31 109 VAL A O 1
ATOM 892 N N . ILE A 1 110 ? -18.445 2.028 -1.692 1.00 79.88 110 ILE A N 1
ATOM 893 C CA . ILE A 1 110 ? -17.636 3.246 -1.723 1.00 79.88 110 ILE A CA 1
ATOM 894 C C . ILE A 1 110 ? -17.730 3.836 -3.122 1.00 79.88 110 ILE A C 1
ATOM 896 O O . ILE A 1 110 ? -17.524 3.133 -4.106 1.00 79.88 110 ILE A O 1
ATOM 900 N N . GLY A 1 111 ? -17.970 5.141 -3.202 1.00 66.75 111 GLY A N 1
ATOM 901 C CA . GLY A 1 111 ? -18.003 5.872 -4.465 1.00 66.75 111 GLY A CA 1
ATOM 902 C C . GLY A 1 111 ? -19.369 6.475 -4.767 1.00 66.75 111 GLY A C 1
ATOM 903 O O . GLY A 1 111 ? -20.374 6.129 -4.152 1.00 66.75 111 GLY A O 1
ATOM 904 N N . GLY A 1 112 ? -19.361 7.440 -5.685 1.00 67.81 112 GLY A N 1
ATOM 905 C CA . GLY A 1 112 ? -20.567 7.997 -6.289 1.00 67.81 112 GLY A CA 1
ATOM 906 C C . GLY A 1 112 ? -21.044 7.120 -7.449 1.00 67.81 112 GLY A C 1
ATOM 907 O O . GLY A 1 112 ? -21.688 6.106 -7.217 1.00 67.81 112 GLY A O 1
ATOM 908 N N . GLY A 1 113 ? -20.728 7.535 -8.684 1.00 54.97 113 GLY A N 1
ATOM 909 C CA . GLY A 1 113 ? -21.259 6.957 -9.930 1.00 54.97 113 GLY A CA 1
ATOM 910 C C . GLY A 1 113 ? -20.993 5.462 -10.131 1.00 54.97 113 GLY A C 1
ATOM 911 O O . GLY A 1 113 ? -21.940 4.721 -10.368 1.00 54.97 113 GLY A O 1
ATOM 912 N N . ASP A 1 114 ? -19.748 5.012 -9.962 1.00 59.97 114 ASP A N 1
ATOM 913 C CA . ASP A 1 114 ? -19.411 3.585 -9.978 1.00 59.97 114 ASP A CA 1
ATOM 914 C C . ASP A 1 114 ? -19.304 3.093 -8.534 1.00 59.97 114 ASP A C 1
ATOM 916 O O . ASP A 1 114 ? -18.292 3.282 -7.854 1.00 59.97 114 ASP A O 1
ATOM 920 N N . GLN A 1 115 ? -20.401 2.528 -8.036 1.00 74.81 115 GLN A N 1
ATOM 921 C CA . GLN A 1 115 ? -20.489 1.945 -6.703 1.00 74.81 115 GLN A CA 1
ATOM 922 C C . GLN A 1 115 ? -19.537 0.747 -6.597 1.00 74.81 115 GLN A C 1
ATOM 924 O O . GLN A 1 115 ? -19.785 -0.310 -7.172 1.00 74.81 115 GLN A O 1
ATOM 929 N N . GLU A 1 116 ? -18.437 0.903 -5.858 1.00 82.69 116 GLU A N 1
ATOM 930 C CA . GLU A 1 116 ? -17.488 -0.181 -5.621 1.00 82.69 116 GLU A CA 1
ATOM 931 C C . GLU A 1 116 ? -17.788 -0.858 -4.280 1.00 82.69 116 GLU A C 1
ATOM 933 O O . GLU A 1 116 ? -17.654 -0.247 -3.216 1.00 82.69 116 GLU A O 1
ATOM 938 N N . GLU A 1 117 ? -18.140 -2.142 -4.316 1.00 89.88 117 GLU A N 1
ATOM 939 C CA . GLU A 1 117 ? -18.237 -2.963 -3.111 1.00 89.88 117 GLU A CA 1
ATOM 940 C C . GLU A 1 117 ? -16.853 -3.361 -2.601 1.00 89.88 117 GLU A C 1
ATOM 942 O O . GLU A 1 117 ? -15.984 -3.824 -3.346 1.00 89.88 117 GLU A O 1
ATOM 947 N N . ARG A 1 118 ? -16.637 -3.200 -1.294 1.00 90.06 118 ARG A N 1
ATOM 948 C CA . ARG A 1 118 ? -15.394 -3.600 -0.641 1.00 90.06 118 ARG A CA 1
ATOM 949 C C . ARG A 1 118 ? -15.624 -4.344 0.650 1.00 90.06 118 ARG A C 1
ATOM 951 O O . ARG A 1 118 ? -16.248 -3.841 1.576 1.00 90.06 118 ARG A O 1
ATOM 958 N N . GLU A 1 119 ? -14.960 -5.484 0.739 1.00 95.56 119 GLU A N 1
ATOM 959 C CA . GLU A 1 119 ? -14.864 -6.300 1.937 1.00 95.56 119 GLU A CA 1
ATOM 960 C C . GLU A 1 119 ? -13.726 -5.826 2.848 1.00 95.56 119 GLU A C 1
ATOM 962 O O . GLU A 1 119 ? -12.552 -5.777 2.464 1.00 95.56 119 GLU A O 1
ATOM 967 N N . LEU A 1 120 ? -14.059 -5.503 4.095 1.00 96.50 120 LEU A N 1
ATOM 968 C CA . LEU A 1 120 ? -13.106 -5.077 5.112 1.00 96.50 120 LEU A CA 1
ATOM 969 C C . LEU A 1 120 ? -13.138 -6.032 6.291 1.00 96.50 120 LEU A C 1
ATOM 971 O O . LEU A 1 120 ? -14.192 -6.311 6.849 1.00 96.50 120 LEU A O 1
ATOM 975 N N . ARG A 1 121 ? -11.964 -6.487 6.740 1.00 97.88 121 ARG A N 1
ATOM 976 C CA . ARG A 1 121 ? -11.813 -7.338 7.935 1.00 97.88 121 ARG A CA 1
ATOM 977 C C . ARG A 1 121 ? -12.034 -6.532 9.220 1.00 97.88 121 ARG A C 1
ATOM 979 O O . ARG A 1 121 ? -11.109 -6.346 10.016 1.00 97.88 121 ARG A O 1
ATOM 986 N N . LEU A 1 122 ? -13.253 -6.033 9.405 1.00 98.19 122 LEU A N 1
ATOM 987 C CA . LEU A 1 122 ? -13.627 -5.108 10.467 1.00 98.19 122 LEU A CA 1
ATOM 988 C C . LEU A 1 122 ? -13.337 -5.695 11.851 1.00 98.19 122 LEU A C 1
ATOM 990 O O . LEU A 1 122 ? -12.778 -5.006 12.701 1.00 98.19 122 LEU A O 1
ATOM 994 N N . GLY A 1 123 ? -13.613 -6.985 12.063 1.00 97.81 123 GLY A N 1
ATOM 995 C CA . GLY A 1 123 ? -13.332 -7.649 13.338 1.00 97.81 123 GLY A CA 1
ATOM 996 C C . GLY A 1 123 ? -11.858 -7.621 13.732 1.00 97.81 123 GLY A C 1
ATOM 997 O O . GLY A 1 123 ? -11.503 -7.335 14.880 1.00 97.81 123 GLY A O 1
ATOM 998 N N . ALA A 1 124 ? -10.974 -7.869 12.765 1.00 98.25 124 ALA A N 1
ATOM 999 C CA . ALA A 1 124 ? -9.537 -7.790 12.978 1.00 98.25 124 ALA A CA 1
ATOM 1000 C C . ALA A 1 124 ? -9.083 -6.343 13.216 1.00 98.25 124 ALA A C 1
ATOM 1002 O O . ALA A 1 124 ? -8.267 -6.103 14.108 1.00 98.25 124 ALA A O 1
ATOM 1003 N N . TRP A 1 125 ? -9.628 -5.387 12.457 1.00 98.00 125 TRP A N 1
ATOM 1004 C CA . TRP A 1 125 ? -9.284 -3.974 12.587 1.00 98.00 125 TRP A CA 1
ATOM 1005 C C . TRP A 1 125 ? -9.695 -3.395 13.944 1.00 98.00 125 TRP A C 1
ATOM 1007 O O . TRP A 1 125 ? -8.853 -2.789 14.604 1.00 98.00 125 TRP A O 1
ATOM 1017 N N . ILE A 1 126 ? -10.928 -3.646 14.396 1.00 97.94 126 ILE A N 1
ATOM 1018 C CA . ILE A 1 126 ? -11.433 -3.236 15.715 1.00 97.94 126 ILE A CA 1
ATOM 1019 C C . ILE A 1 126 ? -10.584 -3.852 16.836 1.00 97.94 126 ILE A C 1
ATOM 1021 O O . ILE A 1 126 ? -10.175 -3.153 17.762 1.00 97.94 126 ILE A O 1
ATOM 1025 N N . GLY A 1 127 ? -10.250 -5.144 16.731 1.00 97.38 127 GLY A N 1
ATOM 1026 C CA . GLY A 1 127 ? -9.356 -5.803 17.687 1.00 97.38 127 GLY A CA 1
ATOM 1027 C C . GLY A 1 127 ? -7.970 -5.152 17.757 1.00 97.38 127 GLY A C 1
ATOM 1028 O O . GLY A 1 127 ? -7.445 -4.949 18.848 1.00 97.38 127 GLY A O 1
ATOM 1029 N N . ASN A 1 128 ? -7.405 -4.769 16.609 1.00 96.94 128 ASN A N 1
ATOM 1030 C CA . ASN A 1 128 ? -6.130 -4.054 16.551 1.00 96.94 128 ASN A CA 1
ATOM 1031 C C . ASN A 1 128 ? -6.221 -2.629 17.119 1.00 96.94 128 ASN A C 1
ATOM 1033 O O . ASN A 1 128 ? -5.259 -2.157 17.716 1.00 96.94 128 ASN A O 1
ATOM 1037 N N . GLN A 1 129 ? -7.352 -1.934 16.957 1.00 97.19 129 GLN A N 1
ATOM 1038 C CA . GLN A 1 129 ? -7.516 -0.615 17.574 1.00 97.19 129 GLN A CA 1
ATOM 1039 C C . GLN A 1 129 ? -7.527 -0.734 19.100 1.00 97.19 129 GLN A C 1
ATOM 1041 O O . GLN A 1 129 ? -6.805 0.012 19.754 1.00 97.19 129 GLN A O 1
ATOM 1046 N N . ARG A 1 130 ? -8.242 -1.725 19.662 1.00 96.12 130 ARG A N 1
ATOM 1047 C CA . ARG A 1 130 ? -8.211 -2.004 21.112 1.00 96.12 130 ARG A CA 1
ATOM 1048 C C . ARG A 1 130 ? -6.795 -2.258 21.617 1.00 96.12 130 ARG A C 1
ATOM 1050 O O . ARG A 1 130 ? -6.361 -1.602 22.555 1.00 96.12 130 ARG A O 1
ATOM 1057 N N . SER A 1 131 ? -6.049 -3.162 20.975 1.00 95.56 131 SER A N 1
ATOM 1058 C CA . SER A 1 131 ? -4.695 -3.505 21.436 1.00 95.56 131 SER A CA 1
ATOM 1059 C C . SER A 1 131 ? -3.705 -2.344 21.336 1.00 95.56 131 SER A C 1
ATOM 1061 O O . SER A 1 131 ? -2.702 -2.325 22.043 1.00 95.56 131 SER A O 1
ATOM 1063 N N . ARG A 1 132 ? -3.973 -1.372 20.458 1.00 95.00 132 ARG A N 1
ATOM 1064 C CA . ARG A 1 132 ? -3.114 -0.208 20.224 1.00 95.00 132 ARG A CA 1
ATOM 1065 C C . ARG A 1 132 ? -3.639 1.083 20.839 1.00 95.00 132 ARG A C 1
ATOM 1067 O O . ARG A 1 132 ? -3.072 2.132 20.532 1.00 95.00 132 ARG A O 1
ATOM 1074 N N . ALA A 1 133 ? -4.653 1.017 21.703 1.00 94.38 133 ALA A N 1
ATOM 1075 C CA . ALA A 1 133 ? -5.315 2.183 22.288 1.00 94.38 133 ALA A CA 1
ATOM 1076 C C . ALA A 1 133 ? -4.323 3.218 22.845 1.00 94.38 133 ALA A C 1
ATOM 1078 O O . ALA A 1 133 ? -4.415 4.394 22.512 1.00 94.38 133 ALA A O 1
ATOM 1079 N N . ALA A 1 134 ? -3.298 2.766 23.574 1.00 94.56 134 ALA A N 1
ATOM 1080 C CA . ALA A 1 134 ? -2.266 3.627 24.164 1.00 94.56 134 ALA A CA 1
ATOM 1081 C C . ALA A 1 134 ? -1.411 4.413 23.144 1.00 94.56 134 ALA A C 1
ATOM 1083 O O . ALA A 1 134 ? -0.712 5.347 23.515 1.00 94.56 134 ALA A O 1
ATOM 1084 N N . THR A 1 135 ? -1.435 4.026 21.866 1.00 95.19 135 THR A N 1
ATOM 1085 C CA . THR A 1 135 ? -0.646 4.646 20.784 1.00 95.19 135 THR A CA 1
ATOM 1086 C C . THR A 1 135 ? -1.509 5.359 19.74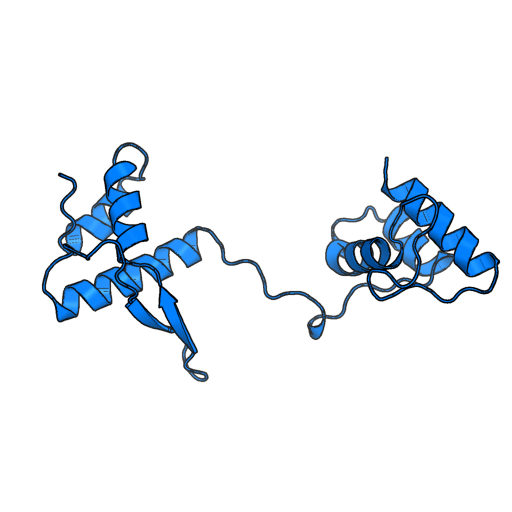2 1.00 95.19 135 THR A C 1
ATOM 1088 O O . THR A 1 135 ? -0.980 5.876 18.757 1.00 95.19 135 THR A O 1
ATOM 1091 N N . LEU A 1 136 ? -2.834 5.346 19.907 1.00 94.94 136 LEU A N 1
ATOM 1092 C CA . LEU A 1 136 ? -3.743 6.064 19.020 1.00 94.94 136 LEU A CA 1
ATOM 1093 C C . LEU A 1 136 ? -3.761 7.551 19.373 1.00 94.94 136 LEU A C 1
ATOM 1095 O O . LEU A 1 136 ? -3.613 7.932 20.531 1.00 94.94 136 LEU A O 1
ATOM 1099 N N . SER A 1 137 ? -3.961 8.397 18.361 1.00 96.69 137 SER A N 1
ATOM 1100 C CA . SER A 1 137 ? -4.180 9.819 18.607 1.00 96.69 137 SER A CA 1
ATOM 1101 C C . SER A 1 137 ? -5.504 10.034 19.354 1.00 96.69 137 SER A C 1
ATOM 1103 O O . SER A 1 137 ? -6.447 9.262 19.141 1.00 96.69 137 SER A O 1
ATOM 1105 N N . PRO A 1 138 ? -5.620 11.097 20.171 1.00 97.12 138 PRO A N 1
ATOM 1106 C CA . PRO A 1 138 ? -6.857 11.411 20.889 1.00 97.12 138 PRO A CA 1
ATOM 1107 C C . PRO A 1 138 ? -8.082 11.500 19.969 1.00 97.12 138 PRO A C 1
ATOM 1109 O O . PRO A 1 138 ? -9.112 10.904 20.260 1.00 97.12 138 PRO A O 1
ATOM 1112 N N . GLU A 1 139 ? -7.934 12.128 18.801 1.00 97.12 139 GLU A N 1
ATOM 1113 C CA . GLU A 1 139 ? -8.997 12.230 17.790 1.00 97.12 139 GLU A CA 1
ATOM 1114 C C . GLU A 1 139 ? -9.501 10.852 17.323 1.00 97.12 139 GLU A C 1
ATOM 1116 O O . GLU A 1 139 ? -10.699 10.624 17.171 1.00 97.12 139 GLU A O 1
ATOM 1121 N N . ARG A 1 140 ? -8.596 9.886 17.123 1.00 97.25 140 ARG A N 1
ATOM 1122 C CA . ARG A 1 140 ? -8.968 8.529 16.699 1.00 97.25 140 ARG A CA 1
ATOM 1123 C C . ARG A 1 140 ? -9.662 7.748 17.808 1.00 97.25 140 ARG A C 1
ATOM 1125 O O . ARG A 1 140 ? -10.569 6.963 17.522 1.00 97.25 140 ARG A O 1
ATOM 1132 N N . ILE A 1 141 ? -9.237 7.956 19.056 1.00 97.50 141 ILE A N 1
ATOM 1133 C CA . ILE A 1 141 ? -9.925 7.414 20.231 1.00 97.50 141 ILE A CA 1
ATOM 1134 C C . ILE A 1 141 ? -11.349 7.967 20.292 1.00 97.50 141 ILE A C 1
ATOM 1136 O O . ILE A 1 141 ? -12.295 7.193 20.436 1.00 97.50 141 ILE A O 1
ATOM 1140 N N . GLU A 1 142 ? -11.516 9.278 20.136 1.00 97.69 142 GLU A N 1
ATOM 1141 C CA . GLU A 1 142 ? -12.817 9.944 20.163 1.00 97.69 142 GLU A CA 1
ATOM 1142 C C . GLU A 1 142 ? -13.742 9.429 19.053 1.00 97.69 142 GLU A C 1
ATOM 1144 O O . GLU A 1 142 ? -14.844 8.964 19.342 1.00 97.69 142 GLU A O 1
ATOM 1149 N N . GLN A 1 143 ? -13.268 9.397 17.803 1.00 97.94 143 GLN A N 1
ATOM 1150 C CA . GLN A 1 143 ? -14.047 8.936 16.646 1.00 97.94 143 GLN A CA 1
ATOM 1151 C C . GLN A 1 143 ? -14.642 7.536 16.831 1.00 97.94 143 GLN A C 1
ATOM 1153 O O . GLN A 1 143 ? -15.763 7.284 16.393 1.00 97.94 143 GLN A O 1
ATOM 1158 N N . LEU A 1 144 ? -13.898 6.624 17.464 1.00 97.94 144 LEU A N 1
ATOM 1159 C CA . LEU A 1 144 ? -14.365 5.273 17.769 1.00 97.94 144 LEU A CA 1
ATOM 1160 C C . LEU A 1 144 ? -15.239 5.228 19.029 1.00 97.94 144 LEU A C 1
ATOM 1162 O O . LEU A 1 144 ? -16.221 4.489 19.068 1.00 97.94 144 LEU A O 1
ATOM 1166 N N . SER A 1 145 ? -14.914 6.021 20.050 1.00 97.25 145 SER A N 1
ATOM 1167 C CA . SER A 1 145 ? -15.682 6.065 21.301 1.00 97.25 145 SER A CA 1
ATOM 1168 C C . SER A 1 145 ? -17.103 6.584 21.074 1.00 97.25 145 SER A C 1
ATOM 1170 O O . SER A 1 145 ? -18.048 6.004 21.605 1.00 97.25 145 SER A O 1
ATOM 1172 N N . VAL A 1 146 ? -17.270 7.596 20.213 1.00 96.94 146 VAL A N 1
ATOM 1173 C CA . VAL A 1 146 ? -18.581 8.154 19.823 1.00 96.94 146 VAL A CA 1
ATOM 1174 C C . VAL A 1 146 ? -19.500 7.100 19.198 1.00 96.94 146 VAL A C 1
ATOM 1176 O O . VAL A 1 146 ? -20.716 7.183 19.338 1.00 96.94 146 VAL A O 1
ATOM 1179 N N . ILE A 1 147 ? -18.938 6.078 18.550 1.00 96.50 147 ILE A N 1
ATOM 1180 C CA . ILE A 1 147 ? -19.698 4.984 17.927 1.00 96.50 147 ILE A CA 1
ATOM 1181 C C . ILE A 1 147 ? -19.677 3.703 18.771 1.00 96.50 147 ILE A C 1
ATOM 1183 O O . ILE A 1 147 ? -19.757 2.595 18.252 1.00 96.50 147 ILE A O 1
ATOM 1187 N N . GLY A 1 148 ? -19.541 3.836 20.093 1.00 93.38 148 GLY A N 1
ATOM 1188 C CA . GLY A 1 148 ? -19.732 2.729 21.031 1.00 93.38 148 GLY A CA 1
ATOM 1189 C C . GLY A 1 148 ? -18.537 1.785 21.176 1.00 93.38 148 GLY A C 1
ATOM 1190 O O . GLY A 1 148 ? -18.710 0.638 21.607 1.00 93.38 148 GLY A O 1
ATOM 1191 N N . MET A 1 149 ? -17.324 2.228 20.828 1.00 96.12 149 MET A N 1
ATOM 1192 C CA . MET A 1 149 ? -16.109 1.455 21.085 1.00 96.12 149 MET A CA 1
ATOM 1193 C C . MET A 1 149 ? -15.872 1.296 22.587 1.00 96.12 149 MET A C 1
ATOM 1195 O O . MET A 1 149 ? -15.800 2.269 23.334 1.00 96.12 149 MET A O 1
ATOM 1199 N N . ARG A 1 150 ? -15.683 0.045 23.013 1.00 93.75 150 ARG A N 1
ATOM 1200 C CA . ARG A 1 150 ? -15.164 -0.290 24.341 1.00 93.75 150 ARG A CA 1
ATOM 1201 C C . ARG A 1 150 ? -13.688 -0.640 24.226 1.00 93.75 150 ARG A C 1
ATOM 1203 O O . ARG A 1 150 ? -13.306 -1.434 23.363 1.00 93.75 150 ARG A O 1
ATOM 1210 N N . TRP A 1 151 ? -12.885 -0.011 25.075 1.00 92.75 151 TRP A N 1
ATOM 1211 C CA . TRP A 1 151 ? -11.427 -0.131 25.070 1.00 92.75 151 TRP A CA 1
ATOM 1212 C C . TRP A 1 151 ? -10.902 -1.223 26.011 1.00 92.75 151 TRP A C 1
ATOM 1214 O O . TRP A 1 151 ? -9.738 -1.595 25.887 1.00 92.75 151 TRP A O 1
ATOM 1224 N N . SER A 1 152 ? -11.762 -1.752 26.889 1.00 80.19 152 SER A N 1
ATOM 1225 C CA . SER A 1 152 ? -11.519 -2.900 2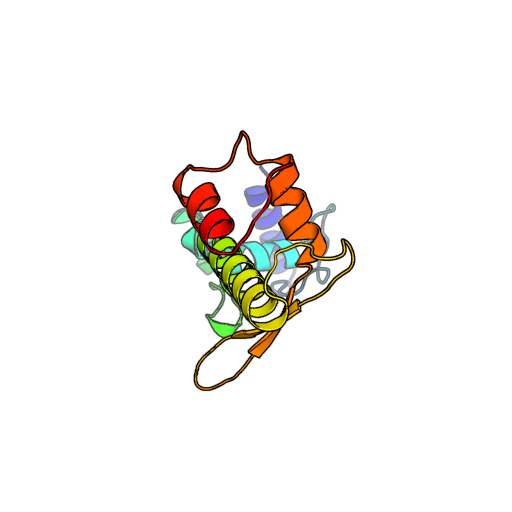7.770 1.00 80.19 152 SER A CA 1
ATOM 1226 C C . SER A 1 152 ? -12.269 -4.156 27.336 1.00 80.19 152 SER A C 1
ATOM 1228 O O . SER A 1 152 ? -13.326 -4.036 26.668 1.00 80.19 152 SER A O 1
#

Secondary structure (DSSP, 8-state):
-HHHHHHHHHHHHHHTTPPPP-STTS-EETTEEHHHHHHHHHHTGGGS-HHHHHHHHHHH-PPPPPGGGSPPPPPPHHHHHHHHHHHHHHHHHHHSS----TT--EEEEE-SSS-EEEEE-HHHHHHHHHHTGGGS-HHHHHHHHTTT----

Sequence (152 aa):
MEWQRCFHLTRQHIKAGGALPMAPGEVVHQGENLGRWVRSVRLGWNKLMAVQQWLCQHVLGVQPADEDEKPPPRRSQADKWALNLASAKQYYQREGHLRVPRKHIETIVIGGGDQEERELRLGAWIGNQRSRAATLSPERIEQLSVIGMRWS

pLDDT: mean 92.86, std 7.54, range [54.97, 98.25]

Radius of gyration: 23.74 Å; Cα contacts (8 Å, |Δi|>4): 158; chains: 1; bounding box: 52×28×59 Å

Mean predicted aligned error: 7.23 Å

Organism: Streptomyces toyocaensis (NCBI:txid55952)